Protein AF-A3LRV9-F1 (afdb_monomer)

Sequence (156 aa):
MFKSSISSYFVPSWFRKPAASSKDTARATTGPKSFTIPSPENSNQLVNISMKDTAETGDADSFVDIEYRHLTYAEAASLAKDKKQAPLKSNPPRKSRLPINQYNVLTEEDLEAANDAYEPFKEDTKRKTRQNLKNRDFELKKKRKALKHKKLADLN

Nearest PDB structures (foldseek):
  6drd-assembly1_K  TM=5.182E-01  e=4.127E+00  Homo sapiens

Organism: Scheffersomyces stipitis (strain ATCC 58785 / CBS 6054 / NBRC 10063 / NRRL Y-11545) (NCBI:txid322104)

Radius of gyration: 35.01 Å; Cα contacts (8 Å, |Δi|>4): 70; chains: 1; bounding box: 101×48×86 Å

Structure (mmCIF, N/CA/C/O backbone):
data_AF-A3LRV9-F1
#
_entry.id   AF-A3LRV9-F1
#
loop_
_atom_site.group_PDB
_atom_site.id
_atom_site.type_symbol
_atom_site.label_atom_id
_atom_site.label_alt_id
_atom_site.label_comp_id
_atom_site.label_asym_id
_atom_site.label_entity_id
_atom_site.label_seq_id
_atom_site.pdbx_PDB_ins_code
_atom_site.Cartn_x
_atom_site.Cartn_y
_atom_site.Cartn_z
_atom_site.occupancy
_atom_site.B_iso_or_equiv
_atom_site.auth_seq_id
_atom_site.auth_comp_id
_atom_site.auth_asym_id
_atom_site.auth_atom_id
_atom_site.pdbx_PDB_model_num
ATOM 1 N N . MET A 1 1 ? -60.578 33.536 23.863 1.00 46.69 1 MET A N 1
ATOM 2 C CA . MET A 1 1 ? -59.129 33.682 23.591 1.00 46.69 1 MET A CA 1
ATOM 3 C C . MET A 1 1 ? -58.507 32.293 23.633 1.00 46.69 1 MET A C 1
ATOM 5 O O . MET A 1 1 ? -58.408 31.716 24.708 1.00 46.69 1 MET A O 1
ATOM 9 N N . PHE A 1 2 ? -58.201 31.709 22.474 1.00 46.72 2 PHE A N 1
ATOM 10 C CA . PHE A 1 2 ? -57.690 30.340 22.379 1.00 46.72 2 PHE A CA 1
ATOM 11 C C . PHE A 1 2 ? -56.177 30.335 22.605 1.00 46.72 2 PHE A C 1
ATOM 13 O O . PHE A 1 2 ? -55.430 30.923 21.829 1.00 46.72 2 PHE A O 1
ATOM 20 N N . LYS A 1 3 ? -55.722 29.693 23.685 1.00 50.97 3 LYS A N 1
ATOM 21 C CA . LYS A 1 3 ? -54.302 29.400 23.901 1.00 50.97 3 LYS A CA 1
ATOM 22 C C . LYS A 1 3 ? -53.974 28.130 23.119 1.00 50.97 3 LYS A C 1
ATOM 24 O O . LYS A 1 3 ? -54.287 27.031 23.564 1.00 50.97 3 LYS A O 1
ATOM 29 N N . SER A 1 4 ? -53.390 28.281 21.936 1.00 53.97 4 SER A N 1
ATOM 30 C CA . SER A 1 4 ? -52.849 27.167 21.160 1.00 53.97 4 SER A CA 1
ATOM 31 C C . SER A 1 4 ? -51.590 26.639 21.851 1.00 53.97 4 SER A C 1
ATOM 33 O O . SER A 1 4 ? -50.514 27.225 21.736 1.00 53.97 4 SER A O 1
ATOM 35 N N . SER A 1 5 ? -51.729 25.541 22.593 1.00 56.12 5 SER A N 1
ATOM 36 C CA . SER A 1 5 ? -50.594 24.741 23.049 1.00 56.12 5 SER A CA 1
ATOM 37 C C . SER A 1 5 ? -50.069 23.951 21.852 1.00 56.12 5 SER A C 1
ATOM 39 O O . SER A 1 5 ? -50.699 22.990 21.408 1.00 56.12 5 SER A O 1
ATOM 41 N N . ILE A 1 6 ? -48.953 24.394 21.272 1.00 59.41 6 ILE A N 1
ATOM 42 C CA . ILE A 1 6 ? -48.262 23.640 20.226 1.00 59.41 6 ILE A CA 1
ATOM 43 C C . ILE A 1 6 ? -47.604 22.440 20.911 1.00 59.41 6 ILE A C 1
ATOM 45 O O . ILE A 1 6 ? -46.574 22.551 21.571 1.00 59.41 6 ILE A O 1
ATOM 49 N N . SER A 1 7 ? -48.283 21.305 20.771 1.00 46.94 7 SER A N 1
ATOM 50 C CA . SER A 1 7 ? -47.839 19.944 21.058 1.00 46.94 7 SER A CA 1
ATOM 51 C C . SER A 1 7 ? -46.375 19.728 20.648 1.00 46.94 7 SER A C 1
ATOM 53 O O . SER A 1 7 ? -46.047 19.609 19.469 1.00 46.94 7 SER A O 1
ATOM 55 N N . SER A 1 8 ? -45.480 19.653 21.633 1.00 58.91 8 SER A N 1
ATOM 56 C CA . SER A 1 8 ? -44.053 19.343 21.477 1.00 58.91 8 SER A CA 1
ATOM 57 C C . SER A 1 8 ? -43.781 17.830 21.400 1.00 58.91 8 SER A C 1
ATOM 59 O O . SER A 1 8 ? -42.747 17.348 21.860 1.00 58.91 8 SER A O 1
ATOM 61 N N . TYR A 1 9 ? -44.702 17.060 20.810 1.00 58.59 9 TYR A N 1
ATOM 62 C CA . TYR A 1 9 ? -44.646 15.591 20.795 1.00 58.59 9 TYR A CA 1
ATOM 63 C C . TYR A 1 9 ? -44.089 14.967 19.503 1.00 58.59 9 TYR A C 1
ATOM 65 O O . TYR A 1 9 ? -44.055 13.746 19.392 1.00 58.59 9 TYR A O 1
ATOM 73 N N . PHE A 1 10 ? -43.583 15.757 18.552 1.00 60.22 10 PHE A N 1
ATOM 74 C CA . PHE A 1 10 ? -43.042 15.247 17.280 1.00 60.22 10 PHE A CA 1
ATOM 75 C C . PHE A 1 10 ? -41.562 15.574 17.066 1.00 60.22 10 PHE A C 1
ATOM 77 O O . PHE A 1 10 ? -41.153 16.004 15.992 1.00 60.22 10 PHE A O 1
ATOM 84 N N . VAL A 1 11 ? -40.725 15.341 18.077 1.00 62.22 11 VAL A N 1
ATOM 85 C CA . VAL A 1 11 ? -39.281 15.221 17.835 1.00 62.22 11 VAL A CA 1
ATOM 86 C C . VAL A 1 11 ? -38.932 13.732 17.830 1.00 62.22 11 VAL A C 1
ATOM 88 O O . VAL A 1 11 ? -38.952 13.116 18.901 1.00 62.22 11 VAL A O 1
ATOM 91 N N . PRO A 1 12 ? -38.632 13.135 16.657 1.00 63.66 12 PRO A N 1
ATOM 92 C CA . PRO A 1 12 ? -38.181 11.752 16.561 1.00 63.66 12 PRO A CA 1
ATOM 93 C C . PRO A 1 12 ? -37.000 11.513 17.502 1.00 63.66 12 PRO A C 1
ATOM 95 O O . PRO A 1 12 ? -36.119 12.367 17.626 1.00 63.66 12 PRO A O 1
ATOM 98 N N . SER A 1 13 ? -36.951 10.353 18.161 1.00 61.62 13 SER A N 1
ATOM 99 C CA . SER A 1 13 ? -35.899 10.027 19.139 1.00 61.62 13 SER A CA 1
ATOM 100 C C . SER A 1 13 ? -34.480 10.155 18.568 1.00 61.62 13 SER A C 1
ATOM 102 O O . SER A 1 13 ? -33.554 10.454 19.316 1.00 61.62 13 SER A O 1
ATOM 104 N N . TRP A 1 14 ? -34.325 10.041 17.245 1.00 59.88 14 TRP A N 1
ATOM 105 C CA . TRP A 1 14 ? -33.065 10.235 16.522 1.00 59.88 14 TRP A CA 1
ATOM 106 C C . TRP A 1 14 ? -32.485 11.660 16.607 1.00 59.88 14 TRP A C 1
ATOM 108 O O . TRP A 1 14 ? -31.291 11.844 16.392 1.00 59.88 14 TRP A O 1
ATOM 118 N N . PHE A 1 15 ? -33.300 12.669 16.944 1.00 61.94 15 PHE A N 1
ATOM 119 C CA . PHE A 1 15 ? -32.857 14.056 17.158 1.00 61.94 15 PHE A CA 1
ATOM 120 C C . PHE A 1 15 ? -32.461 14.358 18.611 1.00 61.94 15 PHE A C 1
ATOM 122 O O . PHE A 1 15 ? -31.965 15.450 18.905 1.00 61.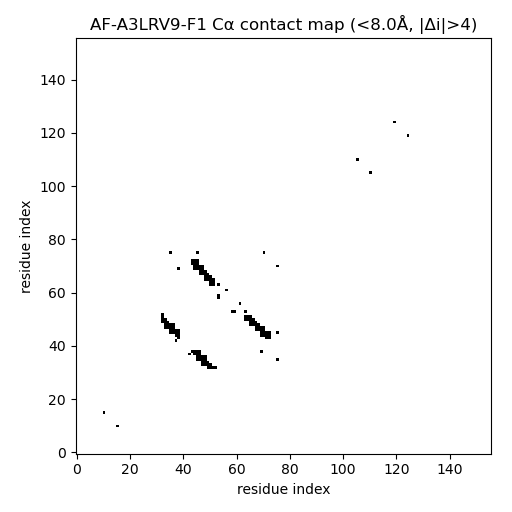94 15 PHE A O 1
ATOM 129 N N . ARG A 1 16 ? -32.659 13.420 19.546 1.00 57.97 16 ARG A N 1
ATOM 130 C CA . ARG A 1 16 ? -32.249 13.620 20.938 1.00 57.97 16 ARG A CA 1
ATOM 131 C C . ARG A 1 16 ? -30.750 13.355 21.066 1.00 57.97 16 ARG A C 1
ATOM 133 O O . ARG A 1 16 ? -30.300 12.217 20.998 1.00 57.97 16 ARG A O 1
ATOM 140 N N . LYS A 1 17 ? -29.973 14.424 21.268 1.00 58.50 17 LYS A N 1
ATOM 141 C CA . LYS A 1 17 ? -28.555 14.341 21.650 1.00 58.50 17 LYS A CA 1
ATOM 142 C C . LYS A 1 17 ? -28.443 13.523 22.949 1.00 58.50 17 LYS A C 1
ATOM 144 O O . LYS A 1 17 ? -29.053 13.933 23.938 1.00 58.50 17 LYS A O 1
ATOM 149 N N . PRO A 1 18 ? -27.694 12.408 22.997 1.00 59.78 18 PRO A N 1
ATOM 150 C CA . PRO A 1 18 ? -27.424 11.746 24.264 1.00 59.78 18 PRO A CA 1
ATOM 151 C C . PRO A 1 18 ? -26.555 12.667 25.128 1.00 59.78 18 PRO A C 1
ATOM 153 O O . PRO A 1 18 ? -25.531 13.180 24.673 1.00 59.78 18 PRO A O 1
ATOM 156 N N . ALA A 1 19 ? -26.983 12.899 26.371 1.00 54.72 19 ALA A N 1
ATOM 157 C CA . ALA A 1 19 ? -26.149 13.531 27.382 1.00 54.72 19 ALA A CA 1
ATOM 158 C C . ALA A 1 19 ? -24.893 12.669 27.568 1.00 54.72 19 ALA A C 1
ATOM 160 O O . ALA A 1 19 ? -24.985 11.485 27.889 1.00 54.72 19 ALA A O 1
ATOM 161 N N . ALA A 1 20 ? -23.727 13.250 27.296 1.00 46.78 20 ALA A N 1
ATOM 162 C CA . ALA A 1 20 ? -22.453 12.563 27.404 1.00 46.78 20 ALA A CA 1
ATOM 163 C C . ALA A 1 20 ? -22.188 12.188 28.871 1.00 46.78 20 ALA A C 1
ATOM 165 O O . ALA A 1 20 ? -21.872 13.052 29.686 1.00 46.78 20 ALA A O 1
ATOM 166 N N . SER A 1 21 ? -22.296 10.902 29.208 1.00 44.38 21 SER A N 1
ATOM 167 C CA . SER A 1 21 ? -21.695 10.369 30.427 1.00 44.38 21 SER A CA 1
ATOM 168 C C . SER A 1 21 ? -20.186 10.288 30.203 1.00 44.38 21 SER A C 1
ATOM 170 O O . SER A 1 21 ? -19.683 9.367 29.559 1.00 44.38 21 SER A O 1
ATOM 172 N N . SER A 1 22 ? -19.452 11.283 30.690 1.00 51.25 22 SER A N 1
ATOM 173 C CA . SER A 1 22 ? -17.998 11.229 30.770 1.00 51.25 22 SER A CA 1
ATOM 174 C C . SER A 1 22 ? -17.594 10.265 31.880 1.00 51.25 22 SER A C 1
ATOM 176 O O . SER A 1 22 ? -17.676 10.598 33.057 1.00 51.25 22 SER A O 1
ATOM 178 N N . LYS A 1 23 ? -17.160 9.063 31.505 1.00 48.94 23 LYS A N 1
ATOM 179 C CA . LYS A 1 23 ? -16.270 8.204 32.296 1.00 48.94 23 LYS A CA 1
ATOM 180 C C . LYS A 1 23 ? -15.764 7.100 31.377 1.00 48.94 23 LYS A C 1
ATOM 182 O O . LYS A 1 23 ? -16.343 6.031 31.335 1.00 48.94 23 LYS A O 1
ATOM 187 N N . ASP A 1 24 ? -14.693 7.393 30.651 1.00 42.91 24 ASP A N 1
ATOM 188 C CA . ASP A 1 24 ? -13.777 6.358 30.185 1.00 42.91 24 ASP A CA 1
ATOM 189 C C . ASP A 1 24 ? -12.360 6.862 30.428 1.00 42.91 24 ASP A C 1
ATOM 191 O O . ASP A 1 24 ? -11.844 7.770 29.772 1.00 42.91 24 ASP A O 1
ATOM 195 N N . THR A 1 25 ? -11.786 6.304 31.485 1.00 40.50 25 THR A N 1
ATOM 196 C CA . THR A 1 25 ? -10.401 6.452 31.898 1.00 40.50 25 THR A CA 1
ATOM 197 C C . THR A 1 25 ? -9.500 6.018 30.748 1.00 40.50 25 THR A C 1
ATOM 199 O O . THR A 1 25 ? -9.641 4.927 30.199 1.00 40.50 25 THR A O 1
ATOM 202 N N . ALA A 1 26 ? -8.579 6.899 30.369 1.00 45.06 26 ALA A N 1
ATOM 203 C CA . ALA A 1 26 ? -7.636 6.695 29.286 1.00 45.06 26 ALA A CA 1
ATOM 204 C C . ALA A 1 26 ? -6.773 5.440 29.513 1.00 45.06 26 ALA A C 1
ATOM 206 O O . ALA A 1 26 ? -5.821 5.465 30.289 1.00 45.06 26 ALA A O 1
ATOM 207 N N . ARG A 1 27 ? -7.064 4.354 28.787 1.00 45.25 27 ARG A N 1
ATOM 208 C CA . ARG A 1 27 ? -6.091 3.289 28.520 1.00 45.25 27 ARG A CA 1
ATOM 209 C C . ARG A 1 27 ? -5.465 3.582 27.163 1.00 45.25 27 ARG A C 1
ATOM 211 O O . ARG A 1 27 ? -6.131 3.475 26.134 1.00 45.25 27 ARG A O 1
ATOM 218 N N . ALA A 1 28 ? -4.200 3.994 27.166 1.00 47.44 28 ALA A N 1
ATOM 219 C CA . ALA A 1 28 ? -3.409 4.212 25.962 1.00 47.44 28 ALA A CA 1
ATOM 220 C C . ALA A 1 28 ? -3.215 2.882 25.208 1.00 47.44 28 ALA A C 1
ATOM 222 O O . ALA A 1 28 ? -2.236 2.175 25.396 1.00 47.44 28 ALA A O 1
ATOM 223 N N . THR A 1 29 ? -4.183 2.527 24.367 1.00 55.53 29 THR A N 1
ATOM 224 C CA . THR A 1 29 ? -4.022 1.564 23.273 1.00 55.53 29 THR A CA 1
ATOM 225 C C . THR A 1 29 ? -4.094 2.395 22.000 1.00 55.53 29 THR A C 1
ATOM 227 O O . THR A 1 29 ? -5.162 2.713 21.488 1.00 55.53 29 THR A O 1
ATOM 230 N N . THR A 1 30 ? -2.947 2.921 21.582 1.00 57.00 30 THR A N 1
ATOM 231 C CA . THR A 1 30 ? -2.835 4.048 20.640 1.00 57.00 30 THR A CA 1
ATOM 232 C C . THR A 1 30 ? -3.033 3.670 19.167 1.00 57.00 30 THR A C 1
ATOM 234 O O . THR A 1 30 ? -2.771 4.490 18.290 1.00 57.00 30 THR A O 1
ATOM 237 N N . GLY A 1 31 ? -3.548 2.475 18.865 1.00 61.19 31 GLY A N 1
ATOM 238 C CA . GLY A 1 31 ? -3.804 2.042 17.493 1.00 61.19 31 GLY A CA 1
ATOM 239 C C . GLY A 1 31 ? -4.773 0.860 17.381 1.00 61.19 31 GLY A C 1
ATOM 240 O O . GLY A 1 31 ? -5.031 0.163 18.366 1.00 61.19 31 GLY A O 1
ATOM 241 N N . PRO A 1 32 ? -5.345 0.634 16.184 1.00 67.31 32 PRO A N 1
ATOM 242 C CA . PRO A 1 32 ? -6.178 -0.532 15.923 1.00 67.31 32 PRO A CA 1
ATOM 243 C C . PRO A 1 32 ? -5.333 -1.813 15.991 1.00 67.31 32 PRO A C 1
ATOM 245 O O . PRO A 1 32 ? -4.364 -1.960 15.256 1.00 67.31 32 PRO A O 1
ATOM 248 N N . LYS A 1 33 ? -5.732 -2.762 16.848 1.00 77.56 33 LYS A N 1
ATOM 249 C CA . LYS A 1 33 ? -5.064 -4.073 17.025 1.00 77.56 33 LYS A CA 1
ATOM 250 C C . LYS A 1 33 ? -5.205 -5.006 15.824 1.00 77.56 33 LYS A C 1
ATOM 252 O O . LYS A 1 33 ? -4.500 -6.001 15.717 1.00 77.56 33 LYS A O 1
ATOM 257 N N . SER A 1 34 ? -6.164 -4.710 14.952 1.00 85.88 34 SER A N 1
ATOM 258 C CA . SER A 1 34 ? -6.374 -5.417 13.697 1.00 85.88 34 SER A CA 1
ATOM 259 C C . SER A 1 34 ? -6.766 -4.446 12.598 1.00 85.88 34 SER A C 1
ATOM 261 O O . SER A 1 34 ? -7.563 -3.527 12.824 1.00 85.88 34 SER A O 1
ATOM 263 N N . PHE A 1 35 ? -6.226 -4.662 11.406 1.00 88.56 35 PHE A N 1
ATOM 264 C CA . PHE A 1 35 ? -6.603 -3.931 10.205 1.00 88.56 35 PHE A CA 1
ATOM 265 C C . PHE A 1 35 ? -6.548 -4.847 8.987 1.00 88.56 35 PHE A C 1
ATOM 267 O O . PHE A 1 35 ? -5.895 -5.887 8.983 1.00 88.56 35 PHE A O 1
ATOM 274 N N . THR A 1 36 ? -7.269 -4.458 7.944 1.00 91.12 36 THR A N 1
ATOM 275 C CA . THR A 1 36 ? -7.422 -5.265 6.738 1.00 91.12 36 THR A CA 1
ATOM 276 C C . THR A 1 36 ? -6.886 -4.503 5.532 1.00 91.12 36 THR A C 1
ATOM 278 O O . THR A 1 36 ? -7.208 -3.327 5.361 1.00 91.12 36 THR A O 1
ATOM 281 N N . ILE A 1 37 ? -6.078 -5.166 4.702 1.00 92.38 37 ILE A N 1
ATOM 282 C CA . ILE A 1 37 ? -5.481 -4.608 3.479 1.00 92.38 37 ILE A CA 1
ATOM 283 C C . ILE A 1 37 ? -5.818 -5.462 2.249 1.00 92.38 37 ILE A C 1
ATOM 285 O O . ILE A 1 37 ? -6.129 -6.643 2.399 1.00 92.38 37 ILE A O 1
ATOM 289 N N . PRO A 1 38 ? -5.754 -4.909 1.026 1.00 91.56 38 PRO A N 1
ATOM 290 C CA . PRO A 1 38 ? -5.828 -5.703 -0.199 1.00 91.56 38 PRO A CA 1
ATOM 291 C C . PRO A 1 38 ? -4.691 -6.728 -0.275 1.00 91.56 38 PRO A C 1
ATOM 293 O O . PRO A 1 38 ? -3.549 -6.400 0.050 1.00 91.56 38 PRO A O 1
ATOM 296 N N . SER A 1 39 ? -4.985 -7.959 -0.708 1.00 89.50 39 SER A N 1
ATOM 297 C CA . SER A 1 39 ? -3.941 -8.961 -0.933 1.00 89.50 39 SER A CA 1
ATOM 298 C C . SER A 1 39 ? -3.132 -8.621 -2.196 1.00 89.50 39 SER A C 1
ATOM 300 O O . SER A 1 39 ? -3.732 -8.354 -3.239 1.00 89.50 39 SER A O 1
ATOM 302 N N . PRO A 1 40 ? -1.785 -8.648 -2.143 1.00 85.88 40 PRO A N 1
ATOM 303 C CA . PRO A 1 40 ? -0.948 -8.412 -3.320 1.00 85.88 40 PRO A CA 1
ATOM 304 C C . PRO A 1 40 ? -0.983 -9.577 -4.320 1.00 85.88 40 PRO A C 1
ATOM 306 O O . PRO A 1 40 ? -0.735 -9.371 -5.504 1.00 85.88 40 PRO A O 1
ATOM 309 N N . GLU A 1 41 ? -1.293 -10.788 -3.857 1.00 86.88 41 GLU A N 1
ATOM 310 C CA . GLU A 1 41 ? -1.301 -12.000 -4.684 1.00 86.88 41 GLU A CA 1
ATOM 311 C C . GLU A 1 41 ? -2.664 -12.246 -5.339 1.00 86.88 41 GLU A C 1
ATOM 313 O O . GLU A 1 41 ? -2.732 -12.726 -6.467 1.00 86.88 41 GLU A O 1
ATOM 318 N N . ASN A 1 42 ? -3.754 -11.893 -4.649 1.00 83.38 42 ASN A N 1
ATOM 319 C CA . ASN A 1 42 ? -5.118 -12.168 -5.093 1.00 83.38 42 ASN A CA 1
ATOM 320 C C . ASN A 1 42 ? -5.996 -10.917 -4.994 1.00 83.38 42 ASN A C 1
ATOM 322 O O . ASN A 1 42 ? -6.437 -10.539 -3.912 1.00 83.38 42 ASN A O 1
ATOM 326 N N . SER A 1 43 ? -6.354 -10.329 -6.138 1.00 84.19 43 SER A N 1
ATOM 327 C CA . SER A 1 43 ? -7.173 -9.105 -6.202 1.00 84.19 43 SER A CA 1
ATOM 328 C C . SER A 1 43 ? -8.566 -9.237 -5.575 1.00 84.19 43 SER A C 1
ATOM 330 O O . SER A 1 43 ? -9.189 -8.234 -5.243 1.00 84.19 43 SER A O 1
ATOM 332 N N . ASN A 1 44 ? -9.072 -10.464 -5.427 1.00 86.88 44 ASN A N 1
ATOM 333 C CA . ASN A 1 44 ? -10.411 -10.747 -4.903 1.00 86.88 44 ASN A CA 1
ATOM 334 C C . ASN A 1 44 ? -10.422 -11.055 -3.396 1.00 86.88 44 ASN A C 1
ATOM 336 O O . ASN A 1 44 ? -11.464 -11.422 -2.848 1.00 86.88 44 ASN A O 1
ATOM 340 N N . GLN A 1 45 ? -9.270 -10.950 -2.733 1.00 90.50 45 GLN A N 1
ATOM 341 C CA . GLN A 1 45 ? -9.104 -11.269 -1.323 1.00 90.50 45 GLN A CA 1
ATOM 342 C C . GLN A 1 45 ? -8.456 -10.113 -0.568 1.00 90.50 45 GLN A C 1
ATOM 344 O O . GLN A 1 45 ? -7.682 -9.313 -1.095 1.00 90.50 45 GLN A O 1
ATOM 349 N N . LEU A 1 46 ? -8.773 -10.059 0.714 1.00 92.62 46 LEU A N 1
ATOM 350 C CA . LEU A 1 46 ? -8.213 -9.137 1.676 1.00 92.62 46 LEU A CA 1
ATOM 351 C C . LEU A 1 46 ? -7.382 -9.913 2.697 1.00 92.62 46 LEU A C 1
ATOM 353 O O . LEU A 1 46 ? -7.657 -11.076 2.977 1.00 92.62 46 LEU A O 1
ATOM 357 N N . VAL A 1 47 ? -6.374 -9.274 3.275 1.00 93.50 47 VAL A N 1
ATOM 358 C CA . VAL A 1 47 ? -5.561 -9.837 4.355 1.00 93.50 47 VAL A CA 1
ATOM 359 C C . VAL A 1 47 ? -5.859 -9.058 5.622 1.00 93.50 47 VAL A C 1
ATOM 361 O O . VAL A 1 47 ? -5.656 -7.846 5.674 1.00 93.50 47 VAL A O 1
ATOM 364 N N . ASN A 1 48 ? -6.367 -9.747 6.638 1.00 91.75 48 ASN A N 1
ATOM 365 C CA . ASN A 1 48 ? -6.490 -9.211 7.983 1.00 91.75 48 ASN A CA 1
ATOM 366 C C . ASN A 1 48 ? -5.203 -9.492 8.754 1.00 91.75 48 ASN A C 1
ATOM 368 O O . ASN A 1 48 ? -4.761 -10.638 8.818 1.00 91.75 48 ASN A O 1
ATOM 372 N N . ILE A 1 49 ? -4.633 -8.434 9.315 1.00 91.31 49 ILE A N 1
ATOM 373 C CA . ILE A 1 49 ? -3.418 -8.454 10.118 1.00 91.31 49 ILE A CA 1
ATOM 374 C C . ILE A 1 49 ? -3.836 -8.094 11.535 1.00 91.31 49 ILE A C 1
ATOM 376 O O . ILE A 1 49 ? -4.413 -7.023 11.746 1.00 91.31 49 ILE A O 1
ATOM 380 N N . SER A 1 50 ? -3.571 -8.976 12.496 1.00 90.12 50 SER A N 1
ATOM 381 C CA . SER A 1 50 ? -3.893 -8.752 13.906 1.00 90.12 50 SER A CA 1
ATOM 382 C C . SER A 1 50 ? -2.714 -9.032 14.824 1.00 90.12 50 SER A C 1
ATOM 384 O O . SER A 1 50 ? -1.963 -9.977 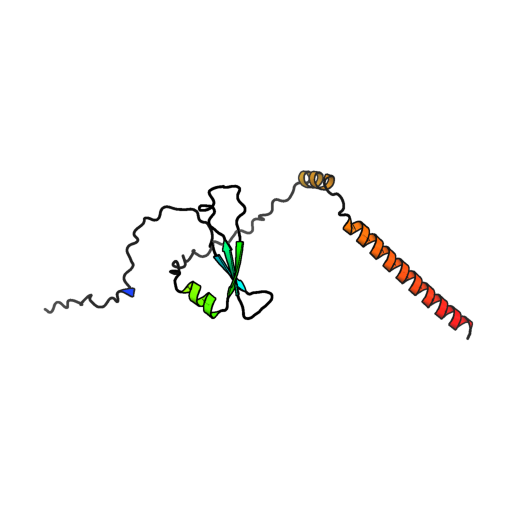14.611 1.00 90.12 50 SER A O 1
ATOM 386 N N . MET A 1 51 ? -2.588 -8.212 15.864 1.00 86.12 51 MET A N 1
ATOM 387 C CA . MET A 1 51 ? -1.586 -8.350 16.920 1.00 86.12 51 MET A CA 1
ATOM 388 C C . MET A 1 51 ? -2.259 -8.793 18.220 1.00 86.12 51 MET A C 1
ATOM 390 O O . MET A 1 51 ? -3.332 -8.281 18.560 1.00 86.12 51 MET A O 1
ATOM 394 N N . LYS A 1 52 ? -1.627 -9.712 18.958 1.00 77.81 52 LYS A N 1
ATOM 395 C CA . LYS A 1 52 ? -2.067 -10.068 20.315 1.00 77.81 52 LYS A CA 1
ATOM 396 C C . LYS A 1 52 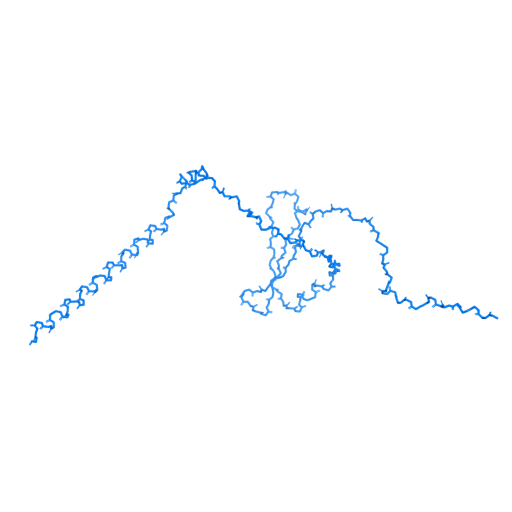? -1.715 -8.972 21.316 1.00 77.81 52 LYS A C 1
ATOM 398 O O . LYS A 1 52 ? -0.742 -8.239 21.142 1.00 77.81 52 LYS A O 1
ATOM 403 N N . ASP A 1 53 ? -2.533 -8.849 22.357 1.00 67.62 53 ASP A N 1
ATOM 404 C CA . ASP A 1 53 ? -2.296 -7.874 23.414 1.00 67.62 53 ASP A CA 1
ATOM 405 C C . ASP A 1 53 ? -1.086 -8.274 24.256 1.00 67.62 53 ASP A C 1
ATOM 407 O O . ASP A 1 53 ? -1.067 -9.331 24.879 1.00 67.62 53 ASP A O 1
ATOM 411 N N . THR A 1 54 ? -0.132 -7.354 24.385 1.00 62.41 54 THR A N 1
ATOM 412 C CA . THR A 1 54 ? 1.030 -7.471 25.283 1.00 62.41 54 THR A CA 1
ATOM 413 C C . THR A 1 54 ? 0.656 -7.546 26.768 1.00 62.41 54 THR A C 1
ATOM 415 O O . THR A 1 54 ? 1.526 -7.695 27.612 1.00 62.41 54 THR A O 1
ATOM 418 N N . ALA A 1 55 ? -0.629 -7.415 27.113 1.00 58.75 55 ALA A N 1
ATOM 419 C CA . ALA A 1 55 ? -1.124 -7.569 28.479 1.00 58.75 55 ALA A CA 1
ATOM 420 C C . ALA A 1 55 ? -1.443 -9.028 28.852 1.00 58.75 55 ALA A C 1
ATOM 422 O O . ALA A 1 55 ? -1.577 -9.317 30.037 1.00 58.75 55 ALA A O 1
ATOM 423 N N . GLU A 1 56 ? -1.603 -9.925 27.872 1.00 58.38 56 GLU A N 1
ATOM 424 C CA . GLU A 1 5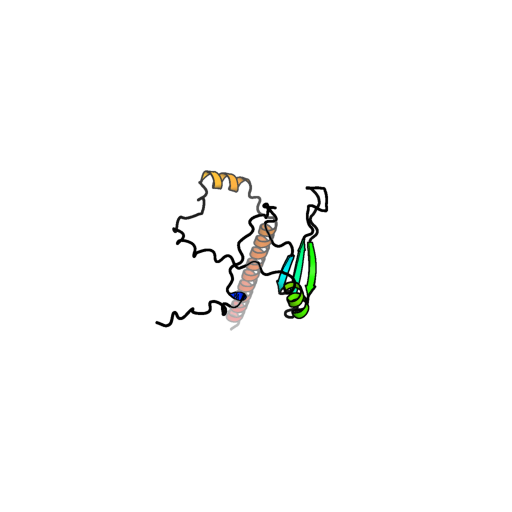6 ? -1.842 -11.355 28.128 1.00 58.38 56 GLU A CA 1
ATOM 425 C C . GLU A 1 56 ? -0.530 -12.140 28.237 1.00 58.38 56 GLU A C 1
ATOM 427 O O . GLU A 1 56 ? -0.443 -13.112 28.986 1.00 58.38 56 GLU A O 1
ATOM 432 N N . THR A 1 57 ? 0.516 -11.674 27.557 1.00 55.59 57 THR A N 1
ATOM 433 C CA . THR A 1 57 ? 1.882 -12.179 27.690 1.00 55.59 57 THR A CA 1
ATOM 434 C C . THR A 1 57 ? 2.579 -11.331 28.750 1.00 55.59 57 THR A C 1
ATOM 436 O O . THR A 1 57 ? 3.028 -10.231 28.461 1.00 55.59 57 THR A O 1
ATOM 439 N N . GLY A 1 58 ? 2.607 -11.787 30.004 1.00 55.19 58 GLY A N 1
ATOM 440 C CA . GLY A 1 58 ? 3.101 -11.035 31.173 1.00 55.19 58 GLY A CA 1
ATOM 441 C C . GLY A 1 58 ? 4.573 -10.587 31.152 1.00 55.19 58 GLY A C 1
ATOM 442 O O . GLY A 1 58 ? 5.061 -10.116 32.175 1.00 55.19 58 GLY A O 1
ATOM 443 N N . ASP A 1 59 ? 5.255 -10.686 30.011 1.00 59.25 59 ASP A N 1
ATOM 444 C CA . ASP A 1 59 ? 6.658 -10.348 29.813 1.00 59.25 59 ASP A CA 1
ATOM 445 C C . ASP A 1 59 ? 6.779 -9.239 28.760 1.00 59.25 59 ASP A C 1
ATOM 447 O O . ASP A 1 59 ? 6.500 -9.443 27.574 1.00 59.25 59 ASP A O 1
ATOM 451 N N . ALA A 1 60 ? 7.235 -8.060 29.195 1.00 61.88 60 ALA A N 1
ATOM 452 C CA . ALA A 1 60 ? 7.460 -6.890 28.339 1.00 61.88 60 ALA A CA 1
ATOM 453 C C . ALA A 1 60 ? 8.528 -7.116 27.244 1.00 61.88 60 ALA A C 1
ATOM 455 O O . ALA A 1 60 ? 8.608 -6.323 26.308 1.00 61.88 60 ALA A O 1
ATOM 456 N N . ASP A 1 61 ? 9.289 -8.210 27.349 1.00 63.88 61 ASP A N 1
ATOM 457 C CA . ASP A 1 61 ? 10.357 -8.607 26.425 1.00 63.88 61 ASP A CA 1
ATOM 458 C C . ASP A 1 61 ? 9.956 -9.764 25.488 1.00 63.88 61 ASP A C 1
ATOM 460 O O . ASP A 1 61 ? 10.785 -10.285 24.740 1.00 63.88 61 ASP A O 1
ATOM 464 N N . SER A 1 62 ? 8.689 -10.194 25.507 1.00 69.06 62 SER A N 1
ATOM 465 C CA . SER A 1 62 ? 8.200 -11.239 24.602 1.00 69.06 62 SER A CA 1
ATOM 466 C C . SER A 1 62 ? 7.940 -10.698 23.190 1.00 69.06 62 SER A C 1
ATOM 468 O O . SER A 1 62 ? 7.418 -9.596 22.998 1.00 69.06 62 SER A O 1
ATOM 470 N N . PHE A 1 63 ? 8.312 -11.482 22.173 1.00 74.50 63 PHE A N 1
ATOM 471 C CA . PHE A 1 63 ? 7.995 -11.158 20.783 1.00 74.50 63 PHE A CA 1
ATOM 472 C C . PHE A 1 63 ? 6.475 -11.098 20.592 1.00 74.50 63 PHE A C 1
ATOM 474 O O . PHE A 1 63 ? 5.745 -11.980 21.041 1.00 74.50 63 PHE A O 1
ATOM 481 N N . VAL A 1 64 ? 5.996 -10.056 19.908 1.00 77.69 64 VAL A N 1
ATOM 482 C CA . VAL A 1 64 ? 4.573 -9.924 19.578 1.00 77.69 64 VAL A CA 1
ATOM 483 C C . VAL A 1 64 ? 4.273 -10.739 18.329 1.00 77.69 64 VAL A C 1
ATOM 485 O O . VAL A 1 64 ? 4.733 -10.401 17.236 1.00 77.69 64 VAL A O 1
ATOM 488 N N . ASP A 1 65 ? 3.461 -11.778 18.487 1.00 83.75 65 ASP A N 1
ATOM 489 C CA . ASP A 1 65 ? 2.970 -12.566 17.362 1.00 83.75 65 ASP A CA 1
ATOM 490 C C . ASP A 1 65 ? 1.994 -11.746 16.504 1.00 83.75 65 ASP A C 1
ATOM 492 O O . ASP A 1 65 ? 1.041 -11.133 17.004 1.00 83.75 65 ASP A O 1
ATOM 496 N N . ILE A 1 66 ? 2.230 -11.764 15.189 1.00 88.06 66 ILE A N 1
ATOM 497 C CA . ILE A 1 66 ? 1.364 -11.151 14.180 1.00 88.06 66 ILE A CA 1
ATOM 498 C C . ILE A 1 66 ? 0.671 -12.266 13.401 1.00 88.06 66 ILE A C 1
ATOM 500 O O . ILE A 1 66 ? 1.317 -13.059 12.716 1.00 88.06 66 ILE A O 1
ATOM 504 N N . GLU A 1 67 ? -0.654 -12.303 13.479 1.00 89.19 67 GLU A N 1
ATOM 505 C CA . GLU A 1 67 ? -1.480 -13.260 12.750 1.00 89.19 67 GLU A CA 1
ATOM 506 C C . GLU A 1 67 ? -1.959 -12.655 11.424 1.00 89.19 67 GLU A C 1
ATOM 508 O O . GLU A 1 67 ? -2.438 -11.517 11.378 1.00 89.19 67 GLU A O 1
ATOM 513 N N . TYR A 1 68 ? -1.860 -13.441 10.348 1.00 91.62 68 TYR A N 1
ATOM 514 C CA . TYR A 1 68 ? -2.323 -13.083 9.008 1.00 91.62 68 TYR A CA 1
ATOM 515 C C . TYR A 1 68 ? -3.448 -14.024 8.590 1.00 91.62 68 TYR A C 1
ATOM 517 O O . TYR A 1 68 ? -3.274 -15.242 8.564 1.00 91.62 68 TYR A O 1
ATOM 525 N N . ARG A 1 69 ? -4.603 -13.469 8.220 1.00 92.25 69 ARG A N 1
ATOM 526 C CA . ARG A 1 69 ? -5.744 -14.248 7.730 1.00 92.25 69 ARG A CA 1
ATOM 527 C C . ARG A 1 69 ? -6.255 -13.695 6.411 1.00 92.25 69 ARG A C 1
ATOM 529 O O . ARG A 1 69 ? -6.653 -12.534 6.336 1.00 92.25 69 ARG A O 1
ATOM 536 N N . HIS A 1 70 ? -6.311 -14.548 5.393 1.00 93.00 70 HIS A N 1
ATOM 537 C CA . HIS A 1 70 ? -6.974 -14.226 4.133 1.00 93.00 70 HIS A CA 1
ATOM 538 C C . HIS A 1 70 ? -8.491 -14.262 4.324 1.00 93.00 70 HIS A C 1
ATOM 540 O O . HIS A 1 70 ? -9.032 -15.188 4.928 1.00 93.00 70 HIS A O 1
ATOM 546 N N . LEU A 1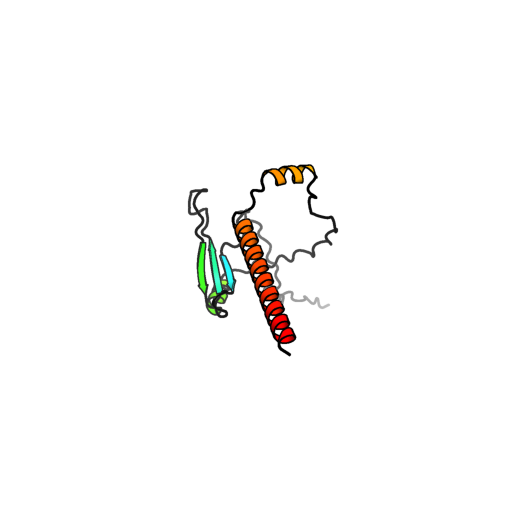 71 ? -9.162 -13.234 3.826 1.00 90.12 71 LEU A N 1
ATOM 547 C CA . LEU A 1 71 ? -10.597 -13.036 3.925 1.00 90.12 71 LEU A CA 1
ATOM 548 C C . LEU A 1 71 ? -11.159 -12.667 2.562 1.00 90.12 71 LEU A C 1
ATOM 550 O O . LEU A 1 71 ? -10.557 -11.928 1.783 1.00 90.12 71 LEU A O 1
ATOM 554 N N . THR A 1 72 ? -12.371 -13.122 2.303 1.00 91.31 72 THR A N 1
ATOM 555 C CA . THR A 1 72 ? -13.186 -12.585 1.217 1.00 91.31 72 THR A CA 1
ATOM 556 C C . THR A 1 72 ? -13.788 -11.235 1.618 1.00 91.31 72 THR A C 1
ATOM 558 O O . THR A 1 72 ? -13.939 -10.915 2.801 1.00 91.31 72 THR A O 1
ATOM 561 N N . TYR A 1 73 ? -14.193 -10.429 0.635 1.00 89.94 73 TYR A N 1
ATOM 562 C CA . TYR A 1 73 ? -14.854 -9.144 0.896 1.00 89.94 73 TYR A CA 1
ATOM 563 C C . TYR A 1 73 ? -16.128 -9.277 1.747 1.00 89.94 73 TYR A C 1
ATOM 565 O O . TYR A 1 73 ? -16.411 -8.405 2.568 1.00 89.94 73 TYR A O 1
ATOM 573 N N . ALA A 1 74 ? -16.877 -10.374 1.594 1.00 89.75 74 ALA A N 1
ATOM 574 C CA . ALA A 1 74 ? -18.083 -10.632 2.380 1.00 89.75 74 ALA A CA 1
ATOM 575 C C . ALA A 1 74 ? -17.765 -10.886 3.866 1.00 89.75 74 ALA A C 1
ATOM 577 O O . ALA A 1 74 ? -18.452 -10.372 4.756 1.00 89.75 74 ALA A O 1
ATOM 578 N N . GLU A 1 75 ? -16.700 -11.637 4.145 1.00 88.25 75 GLU A N 1
ATOM 579 C CA . GLU A 1 75 ? -16.233 -11.892 5.511 1.00 88.25 75 GLU A CA 1
ATOM 580 C C . GLU A 1 75 ? -15.680 -10.617 6.154 1.00 88.25 75 GLU A C 1
ATOM 582 O O . GLU A 1 75 ? -16.039 -10.287 7.285 1.00 88.25 75 GLU A O 1
ATOM 587 N N . ALA A 1 76 ? -14.880 -9.847 5.411 1.00 87.00 76 ALA A N 1
ATOM 588 C CA . ALA A 1 76 ? -14.350 -8.571 5.881 1.00 87.00 76 ALA A CA 1
ATOM 589 C C . ALA A 1 76 ? -15.466 -7.560 6.199 1.00 87.00 76 ALA A C 1
ATOM 591 O O . ALA A 1 76 ? -15.422 -6.888 7.230 1.00 87.00 76 ALA A O 1
ATOM 592 N N . ALA A 1 77 ? -16.509 -7.492 5.365 1.00 85.19 77 ALA A N 1
ATOM 593 C CA . ALA A 1 77 ? -17.679 -6.658 5.629 1.00 85.19 77 ALA A CA 1
ATOM 594 C C . ALA A 1 77 ? -18.427 -7.095 6.897 1.00 85.19 77 ALA A C 1
ATOM 596 O O . ALA A 1 77 ? -18.968 -6.258 7.615 1.00 85.19 77 ALA A O 1
ATOM 597 N N . SER A 1 78 ? -18.446 -8.395 7.191 1.00 83.62 78 SER A N 1
ATOM 598 C CA . SER A 1 78 ? -19.115 -8.933 8.378 1.00 83.62 78 SER A CA 1
ATOM 599 C C . SER A 1 78 ? -18.351 -8.601 9.663 1.00 83.62 78 SER A C 1
ATOM 601 O O . SER A 1 78 ? -18.978 -8.227 10.648 1.00 83.62 78 SER A O 1
ATOM 603 N N . LEU A 1 79 ? -17.013 -8.582 9.624 1.00 79.19 79 LEU A N 1
ATOM 604 C CA . LEU A 1 79 ? -16.171 -8.117 10.740 1.00 79.19 79 LEU A CA 1
ATOM 605 C C . LEU A 1 79 ? -16.396 -6.642 11.112 1.00 79.19 79 LEU A C 1
ATOM 607 O O . LEU A 1 79 ? -16.097 -6.229 12.234 1.00 79.19 79 LEU A O 1
ATOM 611 N N . ALA A 1 80 ? -16.895 -5.831 10.177 1.00 71.06 80 ALA A N 1
ATOM 612 C CA . ALA A 1 80 ? -17.181 -4.421 10.415 1.00 71.06 80 ALA A CA 1
ATOM 613 C C . ALA A 1 80 ? -18.556 -4.174 11.063 1.00 71.06 80 ALA A C 1
ATOM 615 O O . ALA A 1 80 ? -18.764 -3.095 11.614 1.00 71.06 80 ALA A O 1
ATOM 616 N N . LYS A 1 81 ? -19.486 -5.141 11.021 1.00 71.00 81 LYS A N 1
ATOM 617 C CA . LYS A 1 81 ? -20.872 -4.954 11.495 1.00 71.00 81 LYS A CA 1
ATOM 618 C C . LYS A 1 81 ? -20.977 -4.817 13.015 1.00 71.00 81 LYS A C 1
ATOM 620 O O . LYS A 1 81 ? -21.810 -4.051 13.490 1.00 71.00 81 LYS A O 1
ATOM 625 N N . ASP A 1 82 ? -20.096 -5.482 13.759 1.00 63.53 82 ASP A N 1
ATOM 626 C CA . ASP A 1 82 ? -20.143 -5.496 15.229 1.00 63.53 82 ASP A CA 1
ATOM 627 C C . ASP A 1 82 ? -19.309 -4.378 15.874 1.00 63.53 82 ASP A C 1
ATOM 629 O O . ASP A 1 82 ? -19.406 -4.107 17.074 1.00 63.53 82 ASP A O 1
ATOM 633 N N . LYS A 1 83 ? -18.498 -3.670 15.079 1.00 65.94 83 LYS A N 1
ATOM 634 C CA . LYS A 1 83 ? -17.725 -2.523 15.554 1.00 65.94 83 LYS A CA 1
ATOM 635 C C . LYS A 1 83 ? -18.616 -1.289 15.497 1.00 65.94 83 LYS A C 1
ATOM 637 O O . LYS A 1 83 ? -18.815 -0.710 14.432 1.00 65.94 83 LYS A O 1
ATOM 642 N N . LYS A 1 84 ? -19.129 -0.854 16.657 1.00 64.12 84 LYS A N 1
ATOM 643 C CA . LYS A 1 84 ? -19.761 0.467 16.803 1.00 64.12 84 LYS A CA 1
ATOM 644 C C . LYS A 1 84 ? -18.800 1.504 16.227 1.00 64.12 84 LYS A C 1
ATOM 646 O O . LYS A 1 84 ? -17.741 1.744 16.804 1.00 64.12 84 LYS A O 1
ATOM 651 N N . GLN A 1 85 ? -19.140 2.067 15.069 1.00 62.00 85 GLN A N 1
ATOM 652 C CA . GLN A 1 85 ? -18.348 3.122 14.456 1.00 62.00 85 GLN A CA 1
ATOM 653 C C . GLN A 1 85 ? -18.249 4.253 15.476 1.00 62.00 85 GLN A C 1
ATOM 655 O O . GLN A 1 85 ? -19.257 4.861 15.842 1.00 62.00 85 GLN A O 1
ATOM 660 N N . ALA A 1 86 ? -17.041 4.491 15.989 1.00 63.66 86 ALA A N 1
ATOM 661 C CA . ALA A 1 86 ? -16.796 5.675 16.787 1.00 63.66 86 ALA A CA 1
ATOM 662 C C . ALA A 1 86 ? -17.188 6.876 15.915 1.00 63.66 86 ALA A C 1
ATOM 664 O O . ALA A 1 86 ? -16.803 6.905 14.739 1.00 63.66 86 ALA A O 1
ATOM 665 N N . PRO A 1 87 ? -17.974 7.834 16.434 1.00 60.38 87 PRO A N 1
ATOM 666 C CA . PRO A 1 87 ? -18.352 8.999 15.658 1.00 60.38 87 PRO A CA 1
ATOM 667 C C . PRO A 1 87 ? -17.073 9.638 15.127 1.00 60.38 87 PRO A C 1
ATOM 669 O O . PRO A 1 87 ? -16.145 9.896 15.900 1.00 60.38 87 PRO A O 1
ATOM 672 N N . LEU A 1 88 ? -17.015 9.840 13.807 1.00 57.88 88 LEU A N 1
ATOM 673 C CA . LEU A 1 88 ? -15.964 10.608 13.154 1.00 57.88 88 LEU A CA 1
ATOM 674 C C . LEU A 1 88 ? -15.856 11.933 13.909 1.00 57.88 88 LEU A C 1
ATOM 676 O O . LEU A 1 88 ? -16.699 12.814 13.751 1.00 57.88 88 LEU A O 1
ATOM 680 N N . LYS A 1 89 ? -14.845 12.065 14.774 1.00 60.19 89 LYS A N 1
ATOM 681 C CA . LYS A 1 89 ? -14.481 13.360 15.336 1.00 60.19 89 LYS A CA 1
ATOM 682 C C . LYS A 1 89 ? -14.080 14.191 14.129 1.00 60.19 89 LYS A C 1
ATOM 684 O O . LYS A 1 89 ? -13.007 13.980 13.567 1.00 60.19 89 LYS A O 1
ATOM 689 N N . SER A 1 90 ? -14.975 15.070 13.685 1.00 56.31 90 SER A N 1
ATOM 690 C CA . SER A 1 90 ? -14.683 16.061 12.662 1.00 56.31 90 SER A CA 1
ATOM 691 C C . SER A 1 90 ? -13.615 16.974 13.246 1.00 56.31 90 SER A C 1
ATOM 693 O O . SER A 1 90 ? -13.913 17.940 13.950 1.00 56.31 90 SER A O 1
ATOM 695 N N . ASN A 1 91 ? -12.352 16.607 13.049 1.00 59.66 91 ASN A N 1
ATOM 696 C CA . ASN A 1 91 ? -11.255 17.476 13.413 1.00 59.66 91 ASN A CA 1
ATOM 697 C C . ASN A 1 91 ? -11.436 18.761 12.596 1.00 59.66 91 ASN A C 1
ATOM 699 O O . ASN A 1 91 ? -11.638 18.668 11.381 1.00 59.66 91 ASN A O 1
ATOM 703 N N . PRO A 1 92 ? -11.420 19.943 13.233 1.00 71.56 92 PRO A N 1
ATOM 704 C CA . PRO A 1 92 ? -11.515 21.193 12.499 1.00 71.56 92 PRO A CA 1
ATOM 705 C C . PRO A 1 92 ? -10.406 21.239 11.437 1.00 71.56 92 PRO A C 1
ATOM 707 O O . PRO A 1 92 ? -9.326 20.675 11.662 1.00 71.56 92 PRO A O 1
ATOM 710 N N . PRO A 1 93 ? -10.649 21.882 10.281 1.00 68.50 93 PRO A N 1
ATOM 711 C CA . PRO A 1 93 ? -9.644 21.998 9.235 1.00 68.50 93 PRO A CA 1
ATOM 712 C C . PRO A 1 93 ? -8.350 22.550 9.840 1.00 68.50 93 PRO A C 1
ATOM 714 O O . PRO A 1 93 ? -8.353 23.570 10.535 1.00 68.50 93 PRO A O 1
ATOM 717 N N . ARG A 1 94 ? -7.242 21.823 9.639 1.00 69.06 94 ARG A N 1
ATOM 718 C CA . ARG A 1 94 ? -5.927 22.215 10.157 1.00 69.06 94 ARG A CA 1
ATOM 719 C C . ARG A 1 94 ? -5.610 23.626 9.664 1.00 69.06 94 ARG A C 1
ATOM 721 O O . ARG A 1 94 ? -5.649 23.875 8.461 1.00 69.06 94 ARG A O 1
ATOM 728 N N . LYS A 1 95 ? -5.268 24.528 10.592 1.00 74.19 95 LYS A N 1
ATOM 729 C CA . LYS A 1 95 ? -4.723 25.853 10.264 1.00 74.19 95 LYS A CA 1
ATOM 730 C C . LYS A 1 95 ? -3.550 25.673 9.294 1.00 74.19 95 LYS A C 1
ATOM 732 O O . LYS A 1 95 ? -2.766 24.734 9.459 1.00 74.19 95 LYS A O 1
ATOM 737 N N . SER A 1 96 ? -3.467 26.536 8.281 1.00 66.69 96 SER A N 1
ATOM 738 C CA . SER A 1 96 ? -2.426 26.500 7.250 1.00 66.69 96 SER A CA 1
ATOM 739 C C . SER A 1 96 ? -1.052 26.357 7.902 1.00 66.69 96 SER A C 1
ATOM 741 O O . SER A 1 96 ? -0.640 27.207 8.693 1.00 66.69 96 SER A O 1
ATOM 743 N N . ARG A 1 97 ? -0.359 25.257 7.603 1.00 67.25 97 ARG A N 1
ATOM 744 C CA . ARG A 1 97 ? 1.017 25.039 8.047 1.00 67.25 97 ARG A CA 1
ATOM 745 C C . ARG A 1 97 ? 1.875 26.127 7.407 1.00 67.25 97 ARG A C 1
ATOM 747 O O . ARG A 1 97 ? 1.932 26.201 6.184 1.00 67.25 97 ARG A O 1
ATOM 754 N N . LEU A 1 98 ? 2.495 26.978 8.223 1.00 69.31 98 LEU A N 1
ATOM 755 C CA . LEU A 1 98 ? 3.522 27.897 7.738 1.00 69.31 98 LEU A CA 1
ATOM 756 C C . LEU A 1 98 ? 4.633 27.060 7.076 1.00 69.31 98 LEU A C 1
ATOM 758 O O . LEU A 1 98 ? 4.986 26.013 7.632 1.00 69.31 98 LEU A O 1
ATOM 762 N N . PRO A 1 99 ? 5.173 27.476 5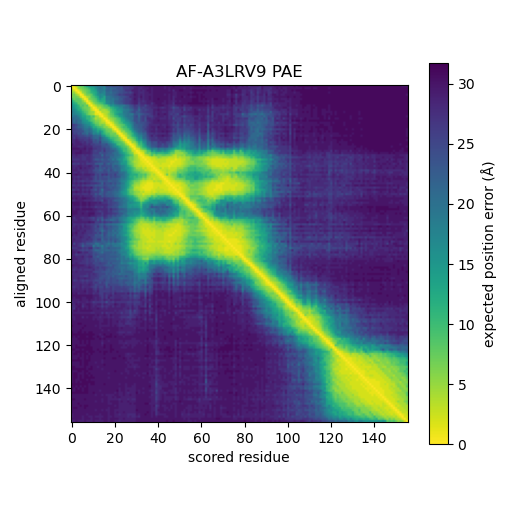.918 1.00 67.38 99 PRO A N 1
ATOM 763 C CA . PRO A 1 99 ? 6.268 26.788 5.245 1.00 67.38 99 PRO A CA 1
ATOM 764 C C . PRO A 1 99 ? 7.579 27.079 5.985 1.00 67.38 99 PRO A C 1
ATOM 766 O O . PRO A 1 99 ? 8.455 27.777 5.493 1.00 67.38 99 PRO A O 1
ATOM 769 N N . ILE A 1 100 ? 7.691 26.598 7.218 1.00 71.81 100 ILE A N 1
ATOM 770 C CA . ILE A 1 100 ? 8.963 26.559 7.930 1.00 71.81 100 ILE A CA 1
ATOM 771 C C . ILE A 1 100 ? 9.607 25.237 7.542 1.00 71.81 100 ILE A C 1
ATOM 773 O O . ILE A 1 100 ? 8.990 24.182 7.707 1.00 71.81 100 ILE A O 1
ATOM 777 N N . ASN A 1 101 ? 10.817 25.301 6.989 1.00 69.38 101 ASN A N 1
ATOM 778 C CA . ASN A 1 101 ? 11.617 24.122 6.686 1.00 69.38 101 ASN A CA 1
ATOM 779 C C . ASN A 1 101 ? 11.776 23.296 7.969 1.00 69.38 101 ASN A C 1
ATOM 781 O O . ASN A 1 101 ? 12.371 23.752 8.938 1.00 69.38 101 ASN A O 1
ATOM 785 N N . GLN A 1 102 ? 11.191 22.097 7.981 1.00 69.62 102 GLN A N 1
ATOM 786 C CA . GLN A 1 102 ? 11.189 21.180 9.132 1.00 69.62 102 GLN A CA 1
ATOM 787 C C . GLN A 1 102 ? 12.417 20.265 9.148 1.00 69.62 102 GLN A C 1
ATOM 789 O O . GLN A 1 102 ? 12.474 19.319 9.929 1.00 69.62 102 GLN A O 1
ATOM 794 N N . TYR A 1 103 ? 13.365 20.502 8.245 1.00 72.75 103 TYR A N 1
ATOM 795 C CA . TYR A 1 103 ? 14.583 19.722 8.152 1.00 72.75 103 TYR A CA 1
ATOM 796 C C . TYR A 1 103 ? 15.642 20.389 9.016 1.00 72.75 103 TYR A C 1
ATOM 798 O O . TYR A 1 103 ? 15.986 21.549 8.786 1.00 72.75 103 TYR A O 1
ATOM 806 N N . ASN A 1 104 ? 16.169 19.642 9.985 1.00 71.56 104 ASN A N 1
ATOM 807 C CA . ASN A 1 104 ? 17.461 19.974 10.561 1.00 71.56 104 ASN A CA 1
ATOM 808 C C . ASN A 1 104 ? 18.482 19.870 9.427 1.00 71.56 104 ASN A C 1
ATOM 810 O O . ASN A 1 104 ? 18.712 18.787 8.888 1.00 71.56 104 ASN A O 1
ATOM 814 N N . VAL A 1 105 ? 19.020 21.014 9.011 1.00 73.94 105 VAL A N 1
ATOM 815 C CA . VAL A 1 105 ? 20.158 21.061 8.097 1.00 73.94 105 VAL A CA 1
ATOM 816 C C . VAL A 1 105 ? 21.352 20.567 8.905 1.00 73.94 105 VAL A C 1
ATOM 818 O O . VAL A 1 105 ? 21.713 21.202 9.893 1.00 73.94 105 VAL A O 1
ATOM 821 N N . LEU A 1 106 ? 21.878 19.401 8.528 1.00 69.88 106 LEU A N 1
ATOM 822 C CA . LEU A 1 106 ? 23.088 18.818 9.111 1.00 69.88 106 LEU A CA 1
ATOM 823 C C . LEU A 1 106 ? 24.214 19.854 9.044 1.00 69.88 106 LEU A C 1
ATOM 825 O O . LEU A 1 106 ? 24.409 20.478 7.995 1.00 69.88 106 LEU A O 1
ATOM 829 N N . THR A 1 107 ? 24.908 20.069 10.158 1.00 74.56 107 THR A N 1
ATOM 830 C CA . THR A 1 107 ? 26.068 20.965 10.195 1.00 74.56 107 THR A CA 1
ATOM 831 C C . THR A 1 107 ? 27.279 20.262 9.580 1.00 74.56 107 THR A C 1
ATOM 833 O O . THR A 1 107 ? 27.287 19.044 9.400 1.00 74.56 107 THR A O 1
ATOM 836 N N . GLU A 1 108 ? 28.316 21.018 9.213 1.00 69.56 108 GLU A N 1
ATOM 837 C CA . GLU A 1 108 ? 29.539 20.444 8.622 1.00 69.56 108 GLU A CA 1
ATOM 838 C C . GLU A 1 108 ? 30.204 19.409 9.551 1.00 69.56 108 GLU A C 1
ATOM 840 O O . GLU A 1 108 ? 30.766 18.423 9.083 1.00 69.56 108 GLU A O 1
ATOM 845 N N . GLU A 1 109 ? 30.018 19.555 10.862 1.00 69.44 109 GLU A N 1
ATOM 846 C CA . GLU A 1 109 ? 30.478 18.623 11.899 1.00 69.44 109 GLU A CA 1
ATOM 847 C C . GLU A 1 109 ? 29.769 17.254 11.828 1.00 69.44 109 GLU A C 1
ATOM 849 O O . GLU A 1 109 ? 30.402 16.214 12.020 1.00 69.44 109 GLU A O 1
ATOM 854 N N . ASP A 1 110 ? 28.477 17.225 11.476 1.00 66.00 110 ASP A N 1
ATOM 855 C CA . ASP A 1 110 ? 27.718 15.978 11.290 1.00 66.00 110 ASP A CA 1
ATOM 856 C C . ASP A 1 110 ? 28.161 15.220 10.021 1.00 66.00 110 ASP A C 1
ATOM 858 O O . ASP A 1 110 ? 28.053 13.993 9.938 1.00 66.00 110 ASP A O 1
ATOM 862 N N . LEU A 1 111 ? 28.661 15.947 9.014 1.00 63.62 111 LEU A N 1
ATOM 863 C CA . LEU A 1 111 ? 29.149 15.380 7.753 1.00 63.62 111 LEU A CA 1
ATOM 864 C C . LEU A 1 111 ? 30.541 14.755 7.896 1.00 63.62 111 LEU A C 1
ATOM 866 O O . LEU A 1 111 ? 30.828 13.760 7.225 1.00 63.62 111 LEU A O 1
ATOM 870 N N . GLU A 1 112 ? 31.396 15.296 8.764 1.00 63.31 112 GLU A N 1
ATOM 871 C CA . GLU A 1 112 ? 32.705 14.698 9.050 1.00 63.31 112 GLU A CA 1
ATOM 872 C C . GLU A 1 112 ? 32.559 13.381 9.826 1.00 63.31 112 GLU A C 1
ATOM 874 O O . GLU A 1 112 ? 33.143 12.372 9.429 1.00 63.31 112 GLU A O 1
ATOM 879 N N . ALA A 1 113 ? 31.673 13.327 10.827 1.00 60.59 113 ALA A N 1
ATOM 880 C CA . ALA A 1 113 ? 31.417 12.109 11.604 1.00 60.59 113 ALA A CA 1
ATOM 881 C C . ALA A 1 113 ? 30.825 10.949 10.771 1.00 60.59 113 ALA A C 1
ATOM 883 O O . ALA A 1 113 ? 31.038 9.776 11.084 1.00 60.59 113 ALA A O 1
ATOM 884 N N . ALA A 1 114 ? 30.085 11.253 9.699 1.00 59.88 114 ALA A N 1
ATOM 885 C CA . ALA A 1 114 ? 29.489 10.248 8.818 1.00 59.88 114 ALA A CA 1
ATOM 886 C C . ALA A 1 114 ? 30.476 9.655 7.791 1.00 59.88 114 ALA A C 1
ATOM 888 O O . ALA A 1 114 ? 30.247 8.548 7.296 1.00 59.88 114 ALA A O 1
ATOM 889 N N . ASN A 1 115 ? 31.563 10.363 7.463 1.00 58.03 115 ASN A N 1
ATOM 890 C CA . ASN A 1 115 ? 32.553 9.895 6.487 1.00 58.03 115 ASN A CA 1
ATOM 891 C C . ASN A 1 115 ? 33.503 8.835 7.061 1.00 58.03 115 ASN A C 1
ATOM 893 O O . ASN A 1 115 ? 33.917 7.939 6.324 1.00 58.03 115 ASN A O 1
ATOM 897 N N . ASP A 1 116 ? 33.774 8.866 8.366 1.00 59.06 116 ASP A N 1
ATOM 898 C CA . ASP A 1 116 ? 34.665 7.896 9.020 1.00 59.06 116 ASP A CA 1
ATOM 899 C C . ASP A 1 116 ? 34.029 6.503 9.209 1.00 59.06 116 ASP A C 1
ATOM 901 O O . ASP A 1 116 ? 34.729 5.523 9.462 1.00 59.06 116 ASP A O 1
ATOM 905 N N . ALA A 1 117 ? 32.706 6.382 9.040 1.00 60.38 117 ALA A N 1
ATOM 906 C CA . ALA A 1 117 ? 31.960 5.131 9.214 1.00 60.38 117 ALA A CA 1
ATOM 907 C C . ALA A 1 117 ? 31.561 4.438 7.895 1.00 60.38 117 ALA A C 1
ATOM 909 O O . ALA A 1 117 ? 30.942 3.369 7.919 1.00 60.38 117 ALA A O 1
ATOM 910 N N . TYR A 1 118 ? 31.877 5.022 6.733 1.00 59.94 118 TYR A N 1
ATOM 911 C CA . TYR A 1 118 ? 31.461 4.462 5.448 1.00 59.94 118 TYR A CA 1
ATOM 912 C C . TYR A 1 118 ? 32.448 3.399 4.948 1.00 59.94 118 TYR A C 1
ATOM 914 O O . TYR A 1 118 ? 33.343 3.670 4.147 1.00 59.94 118 TYR A O 1
ATOM 922 N N . GLU A 1 119 ? 32.253 2.148 5.368 1.00 62.50 119 GLU A N 1
ATOM 923 C CA . GLU A 1 119 ? 32.824 1.023 4.628 1.00 62.50 119 GLU A CA 1
ATOM 924 C C . GLU A 1 119 ? 32.026 0.807 3.329 1.00 62.50 119 GLU A C 1
ATOM 926 O O . GLU A 1 119 ? 30.822 0.532 3.379 1.00 62.50 119 GLU A O 1
ATOM 931 N N . PRO A 1 120 ? 32.657 0.890 2.141 1.00 60.81 120 PRO A N 1
ATOM 932 C CA . PRO A 1 120 ? 31.959 0.637 0.892 1.00 60.81 120 PRO A CA 1
ATOM 933 C C . PRO A 1 120 ? 31.443 -0.805 0.867 1.00 60.81 120 PRO A C 1
ATOM 935 O O . PRO A 1 120 ? 32.208 -1.774 0.906 1.00 60.81 120 PRO A O 1
ATOM 938 N N . PHE A 1 121 ? 30.121 -0.937 0.771 1.00 57.22 121 PHE A N 1
ATOM 939 C CA . PHE A 1 121 ? 29.414 -2.210 0.727 1.00 57.22 121 PHE A CA 1
ATOM 940 C C . PHE A 1 121 ? 30.028 -3.121 -0.352 1.00 57.22 121 PHE A C 1
ATOM 942 O O . PHE A 1 121 ? 30.211 -2.718 -1.505 1.00 57.22 121 PHE A O 1
ATOM 949 N N . LYS A 1 122 ? 30.354 -4.376 -0.001 1.00 60.41 122 LYS A N 1
ATOM 950 C CA . LYS A 1 122 ? 31.084 -5.336 -0.868 1.00 60.41 122 LYS A CA 1
ATOM 951 C C . LYS A 1 122 ? 30.409 -5.619 -2.224 1.00 60.41 122 LYS A C 1
ATOM 953 O O . LYS A 1 122 ? 31.000 -6.263 -3.091 1.00 60.41 122 LYS A O 1
ATOM 958 N N . GLU A 1 123 ? 29.172 -5.177 -2.418 1.00 61.84 123 GLU A N 1
ATOM 959 C CA . GLU A 1 123 ? 28.428 -5.285 -3.672 1.00 61.84 123 GLU A CA 1
ATOM 960 C C . GLU A 1 123 ? 28.833 -4.222 -4.708 1.00 61.84 123 GLU A C 1
ATOM 962 O O . GLU A 1 123 ? 28.885 -4.514 -5.908 1.00 61.84 123 GLU A O 1
ATOM 967 N N . ASP A 1 124 ? 29.238 -3.027 -4.270 1.00 62.16 124 ASP A N 1
ATOM 968 C CA . ASP A 1 124 ? 29.619 -1.937 -5.173 1.00 62.16 124 ASP A CA 1
ATOM 969 C C . ASP A 1 124 ? 30.940 -2.210 -5.897 1.00 62.16 124 ASP A C 1
ATOM 971 O O . ASP A 1 124 ? 31.106 -1.860 -7.072 1.00 62.16 124 ASP A O 1
ATOM 975 N N . THR A 1 125 ? 31.868 -2.917 -5.252 1.00 63.84 125 THR A N 1
ATOM 976 C CA . THR A 1 125 ? 33.119 -3.357 -5.889 1.00 63.84 125 THR A CA 1
ATOM 977 C C . THR A 1 125 ? 32.850 -4.391 -6.986 1.00 63.84 125 THR A C 1
ATOM 979 O O . THR A 1 125 ? 33.393 -4.284 -8.089 1.00 63.84 125 THR A O 1
ATOM 982 N N . LYS A 1 126 ? 31.941 -5.347 -6.746 1.00 69.19 126 LYS A N 1
ATOM 983 C CA . LYS A 1 126 ? 31.510 -6.346 -7.742 1.00 69.19 126 LYS A CA 1
ATOM 984 C C . LYS A 1 126 ? 30.752 -5.712 -8.911 1.00 69.19 126 LYS A C 1
ATOM 986 O O . LYS A 1 126 ? 30.911 -6.131 -10.060 1.00 69.19 126 LYS A O 1
ATOM 991 N N . ARG A 1 127 ? 29.946 -4.680 -8.653 1.00 73.62 127 ARG A N 1
ATOM 992 C CA . ARG A 1 127 ? 29.237 -3.933 -9.702 1.00 73.62 127 ARG A CA 1
ATOM 993 C C . ARG A 1 127 ? 30.209 -3.170 -10.604 1.00 73.62 127 ARG A C 1
ATOM 995 O O . ARG A 1 127 ? 30.108 -3.284 -11.828 1.00 73.62 127 ARG A O 1
ATOM 1002 N N . LYS A 1 128 ? 31.177 -2.456 -10.018 1.00 76.50 128 LYS A N 1
ATOM 1003 C CA . LYS A 1 128 ? 32.206 -1.703 -10.758 1.00 76.50 128 LYS A CA 1
ATOM 1004 C C . LYS A 1 128 ? 33.073 -2.618 -11.629 1.00 76.50 128 LYS A C 1
ATOM 1006 O O . LYS A 1 128 ? 33.267 -2.330 -12.810 1.00 76.50 128 LYS A O 1
ATOM 1011 N N . THR A 1 129 ? 33.526 -3.762 -11.109 1.00 76.56 129 THR A N 1
ATOM 1012 C CA . THR A 1 129 ? 34.318 -4.727 -11.900 1.00 76.56 129 THR A CA 1
ATOM 1013 C C . THR A 1 129 ? 33.522 -5.301 -13.072 1.00 76.56 129 THR A C 1
ATOM 1015 O O . THR A 1 129 ? 34.025 -5.350 -14.196 1.00 76.56 129 THR A O 1
ATOM 1018 N N . ARG A 1 130 ? 32.248 -5.656 -12.856 1.00 82.44 130 ARG A N 1
ATOM 1019 C CA . ARG A 1 130 ? 31.354 -6.148 -13.916 1.00 82.44 130 ARG A CA 1
ATOM 1020 C C . ARG A 1 130 ? 31.100 -5.097 -15.000 1.00 82.44 130 ARG A C 1
ATOM 1022 O O . ARG A 1 130 ? 31.031 -5.445 -1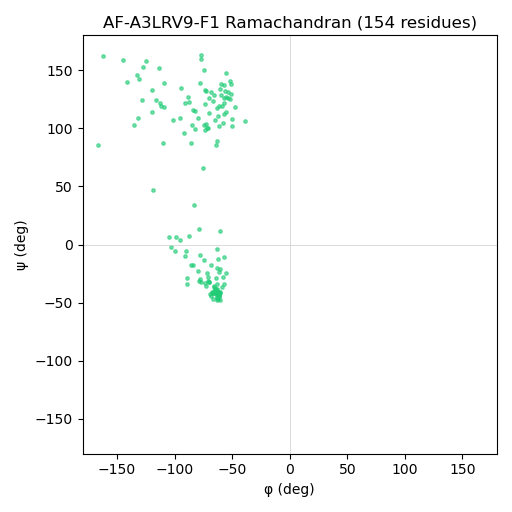6.178 1.00 82.44 130 ARG A O 1
ATOM 1029 N N . GLN A 1 131 ? 30.960 -3.827 -14.627 1.00 82.06 131 GLN A N 1
ATOM 1030 C CA . GLN A 1 131 ? 30.775 -2.731 -15.580 1.00 82.06 131 GLN A CA 1
ATOM 1031 C C . GLN A 1 131 ? 32.037 -2.494 -16.424 1.00 82.06 131 GLN A C 1
ATOM 1033 O O . GLN A 1 131 ? 31.941 -2.380 -17.645 1.00 82.06 131 GLN A O 1
ATOM 1038 N N . ASN A 1 132 ? 33.220 -2.540 -15.806 1.00 84.50 132 ASN A N 1
ATOM 1039 C CA . ASN A 1 132 ? 34.498 -2.414 -16.512 1.00 84.50 132 ASN A CA 1
ATOM 1040 C C . ASN A 1 132 ? 34.735 -3.562 -17.508 1.00 84.50 132 ASN A C 1
ATOM 1042 O O . ASN A 1 132 ? 35.181 -3.322 -18.631 1.00 84.50 132 ASN A O 1
ATOM 1046 N N . LEU A 1 133 ? 34.371 -4.797 -17.143 1.00 84.62 133 LEU A N 1
ATOM 1047 C CA . LEU A 1 133 ? 34.410 -5.960 -18.041 1.00 84.62 133 LEU A CA 1
ATOM 1048 C C . LEU A 1 133 ? 33.510 -5.773 -19.269 1.00 84.62 133 LEU A C 1
ATOM 1050 O O . LEU A 1 133 ? 33.963 -5.953 -20.399 1.00 84.62 133 LEU 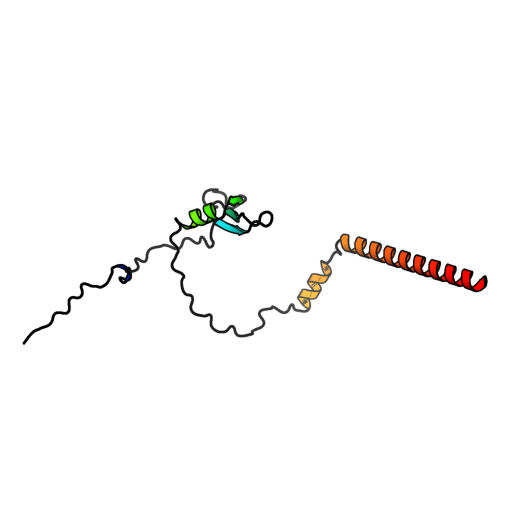A O 1
ATOM 1054 N N . LYS A 1 134 ? 32.263 -5.328 -19.067 1.00 85.06 134 LYS A N 1
ATOM 1055 C CA . LYS A 1 134 ? 31.324 -5.061 -20.170 1.00 85.06 134 LYS A CA 1
ATOM 1056 C C . LYS A 1 134 ? 31.844 -3.985 -21.127 1.00 85.06 134 LYS A 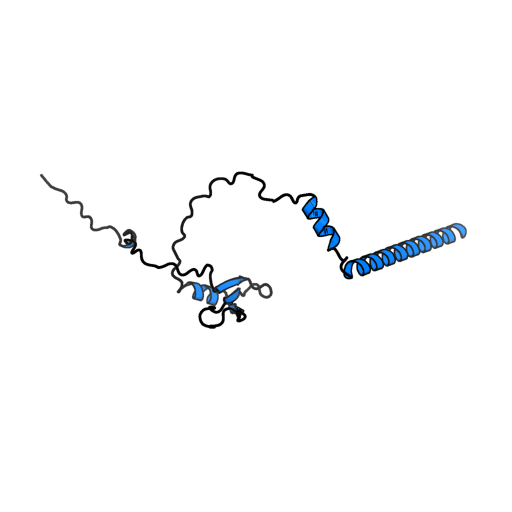C 1
ATOM 1058 O O . LYS A 1 134 ? 31.726 -4.146 -22.342 1.00 85.06 134 LYS A O 1
ATOM 1063 N N . ASN A 1 135 ? 32.445 -2.921 -20.596 1.00 86.38 135 ASN A N 1
ATOM 1064 C CA . ASN A 1 135 ? 33.017 -1.846 -21.409 1.00 86.38 135 ASN A CA 1
ATOM 1065 C C . ASN A 1 135 ? 34.217 -2.340 -22.234 1.00 86.38 135 ASN A C 1
ATOM 1067 O O . ASN A 1 135 ? 34.306 -2.051 -23.429 1.00 86.38 135 ASN A O 1
ATOM 1071 N N . ARG A 1 136 ? 35.093 -3.159 -21.638 1.00 88.06 136 ARG A N 1
ATOM 1072 C CA . ARG A 1 136 ? 36.231 -3.777 -22.335 1.00 88.06 136 ARG A CA 1
ATOM 1073 C C . ARG A 1 136 ? 35.778 -4.694 -23.475 1.00 88.06 136 ARG A C 1
ATOM 1075 O O . ARG A 1 136 ? 36.315 -4.617 -24.581 1.00 88.06 136 ARG A O 1
ATOM 1082 N N . ASP A 1 137 ? 34.768 -5.526 -23.236 1.00 87.81 137 ASP A N 1
ATOM 1083 C CA . ASP A 1 137 ? 34.211 -6.417 -24.260 1.00 87.81 137 ASP A CA 1
ATOM 1084 C C . ASP A 1 137 ? 33.567 -5.639 -25.410 1.00 87.81 137 ASP A C 1
ATOM 1086 O O . ASP A 1 137 ? 33.694 -6.016 -26.581 1.00 87.81 137 ASP A O 1
ATOM 1090 N N . PHE A 1 138 ? 32.893 -4.532 -25.090 1.00 87.94 138 PHE A N 1
ATOM 1091 C CA . PHE A 1 138 ? 32.311 -3.644 -26.086 1.00 87.94 138 PHE A CA 1
ATOM 1092 C C . PHE A 1 138 ? 33.386 -3.005 -26.975 1.00 87.94 138 PHE A C 1
ATOM 1094 O O . PHE A 1 138 ? 33.271 -3.051 -28.205 1.00 87.94 138 PHE A O 1
ATOM 1101 N N . GLU A 1 139 ? 34.472 -2.491 -26.391 1.00 88.75 139 GLU A N 1
ATOM 1102 C CA . GLU A 1 139 ? 35.594 -1.946 -27.160 1.00 88.75 139 GLU A CA 1
ATOM 1103 C C . GLU A 1 139 ? 36.264 -2.993 -28.052 1.00 88.75 139 GLU A C 1
ATOM 1105 O O . GLU A 1 139 ? 36.543 -2.722 -29.224 1.00 88.75 139 GLU A O 1
ATOM 1110 N N . LEU A 1 140 ? 36.495 -4.205 -27.539 1.00 86.56 140 LEU A N 1
ATOM 1111 C CA . LEU A 1 140 ? 37.088 -5.294 -28.317 1.00 86.56 140 LEU A CA 1
ATOM 1112 C C . LEU A 1 140 ? 36.201 -5.687 -29.503 1.00 86.56 140 LEU A C 1
ATOM 1114 O O . LEU A 1 140 ? 36.700 -5.879 -30.617 1.00 86.56 140 LEU A O 1
ATOM 1118 N N . LYS A 1 141 ? 34.878 -5.753 -29.305 1.00 88.19 141 LYS A N 1
ATOM 1119 C CA . LYS A 1 141 ? 33.920 -5.993 -30.395 1.00 88.19 141 LYS A CA 1
ATOM 1120 C C . LYS A 1 141 ? 33.944 -4.864 -31.423 1.00 88.19 141 LYS A C 1
ATOM 1122 O O . LYS A 1 141 ? 33.952 -5.149 -32.622 1.00 88.19 141 LYS A O 1
ATOM 1127 N N . LYS A 1 142 ? 34.003 -3.602 -30.986 1.00 88.88 142 LYS A N 1
ATOM 1128 C CA . LYS A 1 142 ? 34.092 -2.433 -31.875 1.00 88.88 142 LYS A CA 1
ATOM 1129 C C . LYS A 1 142 ? 35.378 -2.457 -32.710 1.00 88.88 142 LYS A C 1
ATOM 1131 O O . LYS A 1 142 ? 35.308 -2.327 -33.931 1.00 88.88 142 LYS A O 1
ATOM 1136 N N . LYS A 1 143 ? 36.532 -2.728 -32.088 1.00 86.56 143 LYS A N 1
ATOM 1137 C CA . LYS A 1 143 ? 37.834 -2.859 -32.771 1.00 86.56 143 LYS A CA 1
ATOM 1138 C C . LYS A 1 143 ? 37.844 -4.009 -33.782 1.00 86.56 143 LYS A C 1
ATOM 1140 O O . LYS A 1 143 ? 38.297 -3.829 -34.909 1.00 86.56 143 LYS A O 1
ATOM 1145 N N . ARG A 1 144 ? 37.276 -5.170 -33.431 1.00 86.75 144 ARG A N 1
ATOM 1146 C CA . ARG A 1 144 ? 37.142 -6.313 -34.355 1.00 86.75 144 ARG A CA 1
ATOM 1147 C C . ARG A 1 144 ? 36.272 -5.987 -35.569 1.00 86.75 144 ARG A C 1
ATOM 1149 O O . ARG A 1 144 ? 36.630 -6.371 -36.677 1.00 86.75 144 ARG A O 1
ATOM 1156 N N . LYS A 1 145 ? 35.154 -5.277 -35.383 1.00 83.94 145 LYS A N 1
ATOM 1157 C CA . LYS A 1 145 ? 34.311 -4.819 -36.500 1.00 83.94 145 LYS A CA 1
ATOM 1158 C C . LYS A 1 145 ? 35.068 -3.844 -37.406 1.00 83.94 145 LYS A C 1
ATOM 1160 O O . LYS A 1 145 ? 35.069 -4.037 -38.615 1.00 83.94 145 LYS A O 1
ATOM 1165 N N . ALA A 1 146 ? 35.776 -2.871 -36.832 1.00 83.19 146 ALA A N 1
ATOM 1166 C CA . ALA A 1 146 ? 36.580 -1.919 -37.600 1.00 83.19 146 ALA A CA 1
ATOM 1167 C C . ALA A 1 146 ? 37.686 -2.606 -38.425 1.00 83.19 146 ALA A C 1
ATOM 1169 O O . ALA A 1 146 ? 37.874 -2.276 -39.590 1.00 83.19 146 ALA A O 1
ATOM 1170 N N . LEU A 1 147 ? 38.372 -3.608 -37.860 1.00 78.56 147 LEU A N 1
ATOM 1171 C CA . LEU A 1 147 ? 39.382 -4.394 -38.581 1.00 78.56 147 LEU A CA 1
ATOM 1172 C C . LEU A 1 147 ? 38.788 -5.217 -39.732 1.00 78.56 147 LEU A C 1
ATOM 1174 O O . LEU A 1 147 ? 39.411 -5.318 -40.783 1.00 78.56 147 LEU A O 1
ATOM 1178 N N . LYS A 1 148 ? 37.589 -5.790 -39.558 1.00 78.44 148 LYS A N 1
ATOM 1179 C CA . LYS A 1 148 ? 36.888 -6.503 -40.640 1.00 78.44 148 LYS A CA 1
ATOM 1180 C C . LYS A 1 148 ? 36.511 -5.566 -41.787 1.00 78.44 148 LYS A C 1
ATOM 1182 O O . LYS A 1 148 ? 36.710 -5.929 -42.938 1.00 78.44 148 LYS A O 1
ATOM 1187 N N . HIS A 1 149 ? 36.015 -4.369 -41.474 1.00 73.31 149 HIS A N 1
ATOM 1188 C CA . HIS A 1 149 ? 35.692 -3.365 -42.490 1.00 73.31 149 HIS A CA 1
ATOM 1189 C C . HIS A 1 149 ? 36.933 -2.861 -43.233 1.00 73.31 149 HIS A C 1
ATOM 1191 O O . HIS A 1 149 ? 36.872 -2.725 -44.446 1.00 73.31 149 HIS A O 1
ATOM 1197 N N . LYS A 1 150 ? 38.061 -2.651 -42.539 1.00 75.62 150 LYS A N 1
ATOM 1198 C CA . LYS A 1 150 ? 39.331 -2.297 -43.194 1.00 75.62 150 LYS A CA 1
ATOM 1199 C C . LYS A 1 150 ? 39.825 -3.402 -44.128 1.00 75.62 150 LYS A C 1
ATOM 1201 O O . LYS A 1 150 ? 40.079 -3.133 -45.287 1.00 75.62 150 LYS A O 1
ATOM 1206 N N . LYS A 1 151 ? 39.840 -4.660 -43.669 1.00 73.06 151 LYS A N 1
ATOM 1207 C CA . LYS A 1 151 ? 40.241 -5.797 -44.517 1.00 73.06 151 LYS A CA 1
ATOM 1208 C C . LYS A 1 151 ? 39.380 -5.957 -45.772 1.00 73.06 151 LYS A C 1
ATOM 1210 O O . LYS A 1 151 ? 39.905 -6.356 -46.796 1.00 73.06 151 LYS A O 1
ATOM 1215 N N . LEU A 1 152 ? 38.076 -5.688 -45.686 1.00 67.69 152 LEU A N 1
ATOM 1216 C CA . LEU A 1 152 ? 37.181 -5.720 -46.850 1.00 67.69 152 LEU A CA 1
ATOM 1217 C C . LEU A 1 152 ? 37.422 -4.549 -47.810 1.00 67.69 152 LEU A C 1
ATOM 1219 O O . LEU A 1 152 ? 37.219 -4.713 -49.005 1.00 67.69 152 LEU A O 1
ATOM 1223 N N . ALA A 1 153 ? 37.837 -3.388 -47.298 1.00 68.75 153 ALA A N 1
ATOM 1224 C CA . ALA A 1 153 ? 38.185 -2.234 -48.121 1.00 68.75 153 ALA A CA 1
ATOM 1225 C C . ALA A 1 153 ? 39.526 -2.417 -48.850 1.00 68.75 153 ALA A C 1
ATOM 1227 O O . ALA A 1 153 ? 39.648 -1.952 -49.970 1.00 68.75 153 ALA A O 1
ATOM 1228 N N . ASP A 1 154 ? 40.488 -3.126 -48.248 1.00 68.31 154 ASP A N 1
ATOM 1229 C CA . ASP A 1 154 ? 41.799 -3.413 -48.856 1.00 68.31 154 ASP A CA 1
ATOM 1230 C C . ASP A 1 154 ? 41.755 -4.554 -49.905 1.00 68.31 154 ASP A C 1
ATOM 1232 O O . ASP A 1 154 ? 42.756 -4.830 -50.562 1.00 68.31 154 ASP A O 1
ATOM 1236 N N . LEU A 1 155 ? 40.625 -5.266 -50.022 1.00 62.81 155 LEU A N 1
ATOM 1237 C CA . LEU A 1 155 ? 40.408 -6.398 -50.942 1.00 62.81 155 LEU A CA 1
ATOM 1238 C C . LEU A 1 155 ? 39.634 -6.017 -52.220 1.00 62.81 155 LEU A C 1
ATOM 1240 O O . LEU A 1 155 ? 39.479 -6.872 -53.092 1.00 62.81 155 LEU A O 1
ATOM 1244 N N . ASN A 1 156 ? 39.150 -4.775 -52.310 1.00 49.69 156 ASN A N 1
ATOM 1245 C CA . ASN A 1 156 ? 38.511 -4.182 -53.491 1.00 49.69 156 ASN A CA 1
ATOM 1246 C C . ASN A 1 156 ? 39.439 -3.141 -54.121 1.00 49.69 156 ASN A C 1
ATOM 1248 O O . ASN A 1 156 ? 39.311 -2.934 -55.346 1.00 49.69 156 ASN A O 1
#

pLDDT: mean 70.72, std 13.86, range [40.5, 93.5]

Mean predicted aligned error: 22.39 Å

Foldseek 3Di:
DDDDPPDPPPDPPVPDDPDDPDDDDDDPPPDDQKDKAQDPVDNQKIKIKGWDDPVVVVDPPDDIDIDIDIDGPVVVVVVVPPDPPDPPPPDDPDDDDDPDPPDDDDDVVNVVVVVVPDDPDPVVVVVVVVVVVVVVVVVVVVVVVVVVVVVVVVVD

Solvent-accessible surface area (backbone atoms only — not comparable to full-atom values): 10453 Å² total; per-residue (Å²): 136,86,83,81,77,80,78,86,80,81,70,62,74,91,74,59,78,77,81,81,81,87,80,79,82,87,74,92,68,93,64,78,56,56,53,74,44,79,34,92,89,40,90,78,32,30,33,36,42,36,52,67,65,71,81,77,48,88,48,96,84,59,83,77,60,74,48,80,44,84,34,45,64,70,56,54,54,55,69,52,70,80,52,77,76,71,76,79,77,79,70,72,83,77,74,82,77,73,93,64,84,87,67,82,77,78,50,74,69,59,55,57,66,55,61,82,68,65,73,81,58,79,62,58,60,56,50,52,53,53,51,53,51,54,52,52,52,50,50,52,53,50,52,51,51,52,52,52,54,50,57,57,60,78,72,110

Secondary structure (DSSP, 8-state):
------------GGG-PPP-----------S-SEEEEE-SS-TTEEEEEEE--TTTS--TTS---EEEEEEEHHHHHHHTTSS-------PPPPPPPP----S----HHHHHHHHTT-PPPHHHHHHHHHHHHHHHHHHHHHHHHHHHHHHHHTT-